Protein AF-A0A6M3K4E7-F1 (afdb_monomer)

pLDDT: mean 77.19, std 19.15, range [37.81, 95.62]

Sequence (122 aa):
MDTVKVLRELASNDDWQNIYILSKDIASIKLFDNCNEFTYVQNIFLRYLNFYYTLHSDVAMGEVDEIVFDNQLYEDAYIMYKNRIEKEKFKGNTTDRGKENINSLKTNSWIFKNPPANLKAK

Mean predicted aligned error: 12.83 Å

Radius of gyration: 19.85 Å; Cα contacts (8 Å, |Δi|>4): 46; chains: 1; bounding box: 38×63×42 Å

Secondary structure (DSSP, 8-state):
--HHHHHHHHHTSHHHHHHHHHHHHSTT--SS--SS---HHHHHHHHHHHHHHHHHHHHHTTSS-GGGGS-HHHHHHHHHHHHHHHHHHHHHT-SSS-SS-TTS-TT---S-S---TT----

Foldseek 3Di:
DDLLVVLLVVLLDPVNLVLVVCVVVPVVRDPDPDDDDDDPSRVSSVVSNVLNNVVVVCCVVVVDPPCCVVDPVSSVVVVVVVVVVVVVVVVVPPPDDDPPDPPPPPPPPDPDPDDPPPPPDD

Structure (mmCIF, N/CA/C/O backbone):
data_AF-A0A6M3K4E7-F1
#
_entry.id   AF-A0A6M3K4E7-F1
#
loop_
_atom_site.group_PDB
_atom_site.id
_atom_site.type_symbol
_atom_site.label_atom_id
_atom_site.label_alt_id
_atom_site.label_comp_id
_atom_site.label_asym_id
_atom_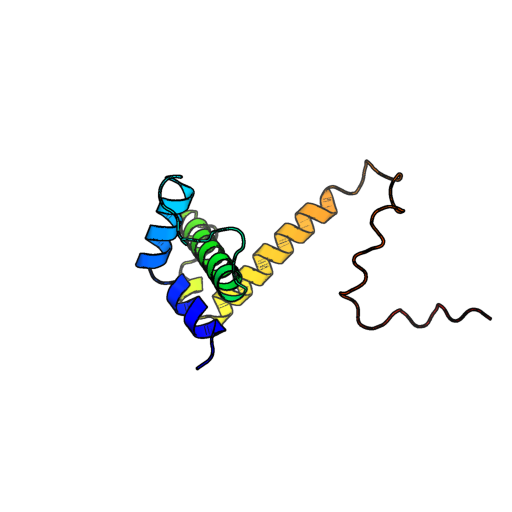site.label_entity_id
_atom_site.label_seq_id
_atom_site.pdbx_PDB_ins_code
_atom_site.Cartn_x
_atom_site.Cartn_y
_atom_site.Cartn_z
_atom_site.occupancy
_atom_site.B_iso_or_equiv
_atom_site.auth_seq_id
_atom_site.auth_comp_id
_atom_site.auth_asym_id
_atom_site.auth_atom_id
_atom_site.pdbx_PDB_model_num
ATOM 1 N N . MET A 1 1 ? -5.898 5.100 -21.332 1.00 60.12 1 MET A N 1
ATOM 2 C CA . MET A 1 1 ? -5.890 4.328 -20.074 1.00 60.12 1 MET A CA 1
ATOM 3 C C . MET A 1 1 ? -5.094 5.144 -19.074 1.00 60.12 1 MET A C 1
ATOM 5 O O . MET A 1 1 ? -4.022 5.604 -19.444 1.00 60.12 1 MET A O 1
ATOM 9 N N . ASP A 1 2 ? -5.649 5.438 -17.901 1.00 85.12 2 ASP A N 1
ATOM 10 C CA . ASP A 1 2 ? -4.962 6.264 -16.904 1.00 85.12 2 ASP A CA 1
ATOM 11 C C . ASP A 1 2 ? -3.912 5.417 -16.175 1.00 85.12 2 ASP A C 1
ATOM 13 O O . ASP A 1 2 ? -4.257 4.497 -15.434 1.00 85.12 2 ASP A O 1
ATOM 17 N N . THR A 1 3 ? -2.632 5.709 -16.416 1.00 85.56 3 THR A N 1
ATOM 18 C CA . THR A 1 3 ? -1.499 4.980 -15.834 1.00 85.56 3 THR A CA 1
ATOM 19 C C . THR A 1 3 ? -1.571 4.939 -14.311 1.00 85.56 3 THR A C 1
ATOM 21 O O . THR A 1 3 ? -1.255 3.914 -13.719 1.00 85.56 3 THR A O 1
ATOM 24 N N . VAL A 1 4 ? -2.020 6.016 -13.661 1.00 88.31 4 VAL A N 1
ATOM 25 C CA . VAL A 1 4 ? -2.103 6.074 -12.195 1.00 88.31 4 VAL A CA 1
ATOM 26 C C . VAL A 1 4 ? -3.167 5.111 -11.681 1.00 88.31 4 VAL A C 1
ATOM 28 O O . VAL A 1 4 ? -2.920 4.374 -10.728 1.00 88.31 4 VAL A O 1
ATOM 31 N N . LYS A 1 5 ? -4.320 5.062 -12.354 1.00 90.19 5 LYS A N 1
ATOM 32 C CA . LYS A 1 5 ? -5.404 4.138 -12.017 1.00 90.19 5 LYS A CA 1
ATOM 33 C C . LYS A 1 5 ? -4.961 2.677 -12.138 1.00 90.19 5 LYS A C 1
ATOM 35 O O . LYS A 1 5 ? -5.200 1.902 -11.222 1.00 90.19 5 LYS A O 1
ATOM 40 N N . VAL A 1 6 ? -4.244 2.332 -13.211 1.00 93.12 6 VAL A N 1
ATOM 41 C CA . VAL A 1 6 ? -3.716 0.969 -13.415 1.00 93.12 6 VAL A CA 1
ATOM 42 C C . VAL A 1 6 ? -2.716 0.584 -12.330 1.00 93.12 6 VAL A C 1
ATOM 44 O O . VAL A 1 6 ? -2.774 -0.520 -11.803 1.00 93.12 6 VAL A O 1
ATOM 47 N N . LEU A 1 7 ? -1.803 1.489 -11.966 1.00 93.44 7 LEU A N 1
ATOM 48 C CA . LEU A 1 7 ? -0.830 1.222 -10.903 1.00 93.44 7 LEU A CA 1
ATOM 49 C C . LEU A 1 7 ? -1.500 1.038 -9.542 1.00 93.44 7 LEU A C 1
ATOM 51 O O . LEU A 1 7 ? -1.042 0.217 -8.754 1.00 93.44 7 LEU A O 1
ATOM 55 N N . ARG A 1 8 ? -2.572 1.788 -9.274 1.00 92.94 8 ARG A N 1
ATOM 56 C CA . ARG A 1 8 ? -3.359 1.664 -8.047 1.00 92.94 8 ARG A CA 1
ATOM 57 C C . ARG A 1 8 ? -4.063 0.308 -7.974 1.00 92.94 8 ARG A C 1
ATOM 59 O O . ARG A 1 8 ? -3.910 -0.378 -6.975 1.00 92.94 8 ARG A O 1
ATOM 66 N N . GLU A 1 9 ? -4.741 -0.096 -9.049 1.00 92.94 9 GLU A N 1
ATOM 67 C CA . GLU A 1 9 ? -5.403 -1.407 -9.161 1.00 92.94 9 GLU A CA 1
ATOM 68 C C . GLU A 1 9 ? -4.409 -2.575 -9.067 1.00 92.94 9 GLU A C 1
ATOM 70 O O . GLU A 1 9 ? -4.688 -3.591 -8.437 1.00 92.94 9 GLU A O 1
ATOM 75 N N . LEU A 1 10 ? -3.221 -2.436 -9.665 1.00 94.25 10 LEU A N 1
ATOM 76 C CA . LEU A 1 10 ? -2.160 -3.433 -9.519 1.00 94.25 10 LEU A CA 1
ATOM 77 C C . LEU A 1 10 ? -1.656 -3.507 -8.078 1.00 94.25 10 LEU A C 1
ATOM 79 O O . LEU A 1 10 ? -1.415 -4.597 -7.575 1.00 94.25 10 LEU A O 1
ATOM 83 N N . ALA A 1 11 ? -1.484 -2.362 -7.417 1.00 94.50 11 ALA A N 1
ATOM 84 C CA . ALA A 1 11 ? -0.929 -2.314 -6.072 1.00 94.50 11 ALA A CA 1
ATOM 85 C C . ALA A 1 11 ? -1.908 -2.842 -5.022 1.00 94.50 11 ALA A C 1
ATOM 87 O O . ALA A 1 11 ? -1.451 -3.382 -4.023 1.00 94.50 11 ALA A O 1
ATOM 88 N N . SER A 1 12 ? -3.218 -2.701 -5.233 1.00 93.94 12 SER A N 1
ATOM 89 C CA . SER A 1 12 ? -4.243 -3.240 -4.332 1.00 93.94 12 SER A CA 1
ATOM 90 C C . SER A 1 12 ? -4.432 -4.752 -4.459 1.00 93.94 12 SER A C 1
ATOM 92 O O . SER A 1 12 ? -5.178 -5.333 -3.684 1.00 93.94 12 SER A O 1
ATOM 94 N N . ASN A 1 13 ? -3.829 -5.392 -5.463 1.00 94.44 13 ASN A N 1
ATOM 95 C CA . ASN A 1 13 ? -3.981 -6.823 -5.682 1.00 94.44 13 ASN A CA 1
ATOM 96 C C . ASN A 1 13 ? -3.223 -7.623 -4.610 1.00 94.44 13 ASN A C 1
ATOM 98 O O . ASN A 1 13 ? -2.056 -7.332 -4.325 1.00 94.44 13 ASN A O 1
ATOM 102 N N . ASP A 1 14 ? -3.866 -8.664 -4.084 1.00 92.56 14 ASP A N 1
ATOM 103 C CA . ASP A 1 14 ? -3.310 -9.576 -3.083 1.00 92.56 14 ASP A CA 1
ATOM 104 C C . ASP A 1 14 ? -1.945 -10.143 -3.487 1.00 92.56 14 ASP A C 1
ATOM 106 O O . ASP A 1 14 ? -1.042 -10.215 -2.657 1.00 92.56 14 ASP A O 1
ATOM 110 N N . ASP A 1 15 ? -1.744 -10.492 -4.762 1.00 93.12 15 ASP A N 1
ATOM 111 C CA . ASP A 1 15 ? -0.467 -11.028 -5.250 1.00 93.12 15 ASP A CA 1
ATOM 112 C C . ASP A 1 15 ? 0.673 -10.029 -5.026 1.00 93.12 15 ASP A C 1
ATOM 114 O O . ASP A 1 15 ? 1.738 -10.364 -4.500 1.00 93.12 15 ASP A O 1
ATOM 118 N N . TRP A 1 16 ? 0.437 -8.770 -5.390 1.00 93.94 16 TRP A N 1
ATOM 119 C CA . TRP A 1 16 ? 1.419 -7.704 -5.249 1.00 93.94 16 TRP A CA 1
ATOM 120 C C . TRP A 1 16 ? 1.617 -7.294 -3.791 1.00 93.94 16 TRP A C 1
ATOM 122 O O . TRP A 1 16 ? 2.752 -7.012 -3.402 1.00 93.94 16 TRP A O 1
ATOM 132 N N . GLN A 1 17 ? 0.563 -7.320 -2.973 1.00 94.44 17 GLN A N 1
ATOM 133 C CA . GLN A 1 17 ? 0.670 -7.111 -1.528 1.00 94.44 17 GLN A CA 1
ATOM 134 C C . GLN A 1 17 ? 1.489 -8.220 -0.860 1.00 94.44 17 GLN A C 1
ATOM 136 O O . GLN A 1 17 ? 2.407 -7.921 -0.099 1.00 94.44 17 GLN A O 1
ATOM 141 N N . ASN A 1 18 ? 1.256 -9.484 -1.212 1.00 91.75 18 ASN A N 1
ATOM 142 C CA . ASN A 1 18 ? 2.022 -10.622 -0.705 1.00 91.75 18 ASN A CA 1
ATOM 143 C C . ASN A 1 18 ? 3.503 -10.518 -1.081 1.00 91.75 18 ASN A C 1
ATOM 145 O O . ASN A 1 18 ? 4.371 -10.659 -0.220 1.00 91.75 18 ASN A O 1
ATOM 149 N N . ILE A 1 19 ? 3.813 -10.211 -2.346 1.00 91.06 19 ILE A N 1
ATOM 150 C CA . ILE A 1 19 ? 5.199 -9.996 -2.786 1.00 91.06 19 ILE A CA 1
ATOM 151 C C . ILE A 1 19 ? 5.825 -8.821 -2.024 1.00 91.06 19 ILE A C 1
ATOM 153 O O . ILE A 1 19 ? 6.977 -8.909 -1.598 1.00 91.06 19 ILE A O 1
ATOM 157 N N . TYR A 1 20 ? 5.082 -7.730 -1.824 1.00 92.94 20 TYR A N 1
ATOM 158 C CA . TYR A 1 20 ? 5.564 -6.560 -1.096 1.00 92.94 20 TYR A CA 1
ATOM 159 C C . TYR A 1 20 ? 5.878 -6.874 0.371 1.00 92.94 20 TYR A C 1
ATOM 161 O O . TYR A 1 20 ? 6.966 -6.534 0.839 1.00 92.94 20 TYR A O 1
ATOM 169 N N . ILE A 1 21 ? 4.991 -7.588 1.067 1.00 89.88 21 ILE A N 1
ATOM 170 C CA . ILE A 1 21 ? 5.203 -8.060 2.444 1.00 89.88 21 ILE A CA 1
ATOM 171 C C . ILE A 1 21 ? 6.459 -8.929 2.510 1.00 89.88 21 ILE A C 1
ATOM 173 O O . ILE A 1 21 ? 7.391 -8.629 3.255 1.00 89.88 21 ILE A O 1
ATOM 177 N N . LEU A 1 22 ? 6.537 -9.945 1.648 1.00 88.31 22 LEU A N 1
ATOM 178 C CA . LEU A 1 22 ? 7.681 -10.849 1.585 1.00 88.31 22 LEU A CA 1
ATOM 179 C C . LEU A 1 22 ? 8.990 -10.110 1.291 1.00 88.31 22 LEU A C 1
ATOM 181 O O . LEU A 1 22 ? 10.015 -10.446 1.872 1.00 88.31 22 LEU A O 1
ATOM 185 N N . SER A 1 23 ? 8.967 -9.087 0.436 1.00 86.44 23 SER A N 1
ATOM 186 C CA . SER A 1 23 ? 10.152 -8.273 0.139 1.00 86.44 23 SER A CA 1
ATOM 187 C C . SER A 1 23 ? 10.606 -7.393 1.307 1.00 86.44 23 SER A C 1
ATOM 189 O O . SER A 1 23 ? 11.795 -7.090 1.418 1.00 86.44 23 SER A O 1
ATOM 191 N N . LYS A 1 24 ? 9.682 -6.974 2.184 1.00 82.56 24 LYS A N 1
ATOM 192 C CA . LYS A 1 24 ? 10.009 -6.204 3.391 1.00 82.56 24 LYS A CA 1
ATOM 193 C C . LYS A 1 24 ? 10.550 -7.092 4.504 1.00 82.56 24 LYS A C 1
ATOM 195 O O . LYS A 1 24 ? 11.490 -6.683 5.182 1.00 82.56 24 LYS A O 1
ATOM 200 N N . ASP A 1 25 ? 9.970 -8.276 4.672 1.00 77.81 25 ASP A N 1
ATOM 201 C CA . ASP A 1 25 ? 10.299 -9.182 5.775 1.00 77.81 25 ASP A CA 1
ATOM 202 C C . ASP A 1 25 ? 11.511 -10.062 5.455 1.00 77.81 25 ASP A C 1
ATOM 204 O O . ASP A 1 25 ? 12.370 -10.308 6.305 1.00 77.81 25 ASP A O 1
ATOM 208 N N . ILE A 1 26 ? 11.612 -10.517 4.207 1.00 73.62 26 ILE A N 1
ATOM 209 C CA . ILE A 1 26 ? 12.687 -11.370 3.718 1.00 73.62 26 ILE A CA 1
ATOM 210 C C . ILE A 1 26 ? 13.525 -10.542 2.744 1.00 73.62 26 ILE A C 1
ATOM 212 O O . ILE A 1 26 ? 13.217 -10.429 1.559 1.00 73.62 26 ILE A O 1
ATOM 216 N N . ALA A 1 27 ? 14.648 -10.013 3.234 1.00 63.59 27 ALA A N 1
ATOM 217 C CA . ALA A 1 27 ? 15.575 -9.165 2.471 1.00 63.59 27 ALA A CA 1
ATOM 218 C C . ALA A 1 27 ? 16.153 -9.803 1.180 1.00 63.59 27 ALA A C 1
ATOM 220 O O . ALA A 1 27 ? 16.918 -9.156 0.464 1.00 63.59 27 ALA A O 1
ATOM 221 N N . SER A 1 28 ? 15.831 -11.066 0.876 1.00 68.12 28 SER A N 1
ATOM 222 C CA . SER A 1 28 ? 16.250 -11.759 -0.344 1.00 68.12 28 SER A CA 1
ATOM 223 C C . SER A 1 28 ? 15.305 -11.560 -1.534 1.00 68.12 28 SER A C 1
ATOM 225 O O . SER A 1 28 ? 15.745 -11.748 -2.670 1.00 68.12 28 SER A O 1
ATOM 227 N N . ILE A 1 29 ? 14.041 -11.167 -1.320 1.00 75.75 29 ILE A N 1
ATOM 228 C CA . ILE A 1 29 ? 13.085 -10.957 -2.415 1.00 75.75 29 ILE A CA 1
ATOM 229 C C . ILE A 1 29 ? 13.189 -9.512 -2.897 1.00 75.75 29 ILE A C 1
ATOM 231 O O . ILE A 1 29 ? 12.779 -8.568 -2.226 1.00 75.75 29 ILE A O 1
ATOM 235 N N . LYS A 1 30 ? 13.740 -9.338 -4.099 1.00 78.44 30 LYS A N 1
ATOM 236 C CA . LYS A 1 30 ? 13.780 -8.042 -4.779 1.00 78.44 30 LYS A CA 1
ATOM 237 C C . LYS A 1 30 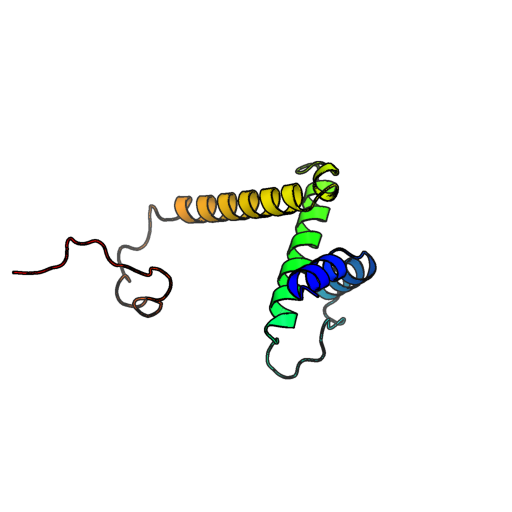? 12.490 -7.835 -5.572 1.00 78.44 30 LYS A C 1
ATOM 239 O O . LYS A 1 30 ? 12.175 -8.639 -6.442 1.00 78.44 30 LYS A O 1
ATOM 244 N N . LEU A 1 31 ? 11.787 -6.729 -5.315 1.00 82.62 31 LEU A N 1
ATOM 245 C CA . LEU A 1 31 ? 10.605 -6.310 -6.091 1.00 82.62 31 LEU A CA 1
ATOM 246 C C . LEU A 1 31 ? 10.944 -5.950 -7.541 1.00 82.62 31 LEU A C 1
ATOM 248 O O . LEU A 1 31 ? 10.146 -6.171 -8.446 1.00 82.62 31 LEU A O 1
ATOM 252 N N . PHE A 1 32 ? 12.122 -5.363 -7.753 1.00 85.00 32 PHE A N 1
ATOM 253 C CA . PHE A 1 32 ? 12.583 -4.909 -9.058 1.00 85.00 32 PHE A CA 1
ATOM 254 C C . PHE A 1 32 ? 14.054 -5.260 -9.229 1.00 85.00 32 PHE A C 1
ATOM 256 O O . PHE A 1 32 ? 14.847 -5.113 -8.295 1.00 85.00 32 PHE A O 1
ATOM 263 N N . ASP A 1 33 ? 14.422 -5.666 -10.438 1.00 82.50 33 ASP A N 1
ATOM 264 C CA . ASP A 1 33 ? 15.816 -5.845 -10.825 1.00 82.50 33 ASP A CA 1
ATOM 265 C C . ASP A 1 33 ? 16.370 -4.525 -11.374 1.00 82.50 33 ASP A C 1
ATOM 267 O O . ASP A 1 33 ? 16.437 -4.295 -12.580 1.00 82.50 33 ASP A O 1
ATOM 271 N N . ASN A 1 34 ? 16.665 -3.598 -10.461 1.00 75.75 34 ASN A N 1
ATOM 272 C CA . ASN A 1 34 ? 17.190 -2.280 -10.803 1.00 75.75 34 ASN A CA 1
ATOM 273 C C . ASN A 1 34 ? 18.687 -2.203 -10.494 1.00 75.75 34 ASN A C 1
ATOM 275 O O . ASN A 1 34 ? 19.122 -2.565 -9.401 1.00 75.75 34 ASN A O 1
ATOM 279 N N . CYS A 1 35 ? 19.468 -1.665 -11.435 1.00 67.25 35 CYS A N 1
ATOM 280 C CA . CYS A 1 35 ? 20.912 -1.515 -11.258 1.00 67.25 35 CYS A CA 1
ATOM 281 C C . CYS A 1 35 ? 21.295 -0.378 -10.300 1.00 67.25 35 CYS A C 1
ATOM 283 O O . CYS A 1 35 ? 22.251 -0.551 -9.560 1.00 67.25 35 CYS A O 1
ATOM 285 N N . ASN A 1 36 ? 20.583 0.761 -10.310 1.00 65.94 36 ASN A N 1
ATOM 286 C CA . ASN A 1 36 ? 20.952 1.944 -9.511 1.00 65.94 36 ASN A CA 1
ATOM 287 C C . ASN A 1 36 ? 19.751 2.776 -9.018 1.00 65.94 36 ASN A C 1
ATOM 289 O O . ASN A 1 36 ? 19.729 3.169 -7.857 1.00 65.94 36 ASN A O 1
ATOM 293 N N . GLU A 1 37 ? 18.755 3.055 -9.871 1.00 81.00 37 GLU A N 1
ATOM 294 C CA . GLU A 1 37 ? 17.662 3.991 -9.548 1.00 81.00 37 GLU A CA 1
ATOM 295 C C . GLU A 1 37 ? 16.281 3.446 -9.931 1.00 81.00 37 GLU A C 1
ATOM 297 O O . GLU A 1 37 ? 16.136 2.692 -10.895 1.00 81.00 37 GLU A O 1
ATOM 302 N N . PHE A 1 38 ? 15.255 3.857 -9.179 1.00 85.88 38 PHE A N 1
ATOM 303 C CA . PHE A 1 38 ? 13.858 3.571 -9.499 1.00 85.88 38 PHE A CA 1
ATOM 304 C C . PHE A 1 38 ? 13.330 4.534 -10.556 1.00 85.88 38 PHE A C 1
ATOM 306 O O . PHE A 1 38 ? 13.469 5.754 -10.439 1.00 85.88 38 PHE A O 1
ATOM 313 N N . THR A 1 39 ? 12.623 3.997 -11.548 1.00 89.44 39 THR A N 1
ATOM 314 C CA . THR A 1 39 ? 11.883 4.826 -12.501 1.00 89.44 39 THR A CA 1
ATOM 315 C 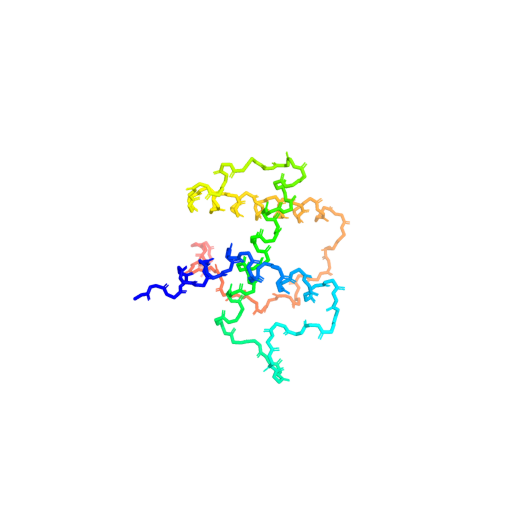C . THR A 1 39 ? 10.732 5.556 -11.808 1.00 89.44 39 THR A C 1
ATOM 317 O O . THR A 1 39 ? 10.244 5.153 -10.749 1.00 89.44 39 THR A O 1
ATOM 320 N N . TYR A 1 40 ? 10.242 6.634 -12.421 1.00 89.12 40 TYR A N 1
ATOM 321 C CA . TYR A 1 40 ? 9.080 7.373 -11.913 1.00 89.12 40 TYR A CA 1
ATOM 322 C C . TYR A 1 40 ? 7.859 6.467 -11.674 1.00 89.12 40 TYR A C 1
ATOM 324 O O . TYR A 1 40 ? 7.208 6.560 -10.636 1.00 89.12 40 TYR A O 1
ATOM 332 N N . VAL A 1 41 ? 7.595 5.543 -12.603 1.00 90.00 41 VAL A N 1
ATOM 333 C CA . VAL A 1 41 ? 6.489 4.579 -12.512 1.00 90.00 41 VAL A CA 1
ATOM 334 C C . VAL A 1 41 ? 6.692 3.616 -11.343 1.00 90.00 41 VAL A C 1
ATOM 336 O O . VAL A 1 41 ? 5.767 3.419 -10.560 1.00 90.00 41 VAL A O 1
ATOM 339 N N . GLN A 1 42 ? 7.902 3.070 -11.176 1.00 90.19 42 GLN A N 1
ATOM 340 C CA . GLN A 1 42 ? 8.232 2.194 -10.046 1.00 90.19 42 GLN A CA 1
ATOM 341 C C . GLN A 1 42 ? 8.092 2.921 -8.706 1.00 90.19 42 GLN A C 1
ATOM 343 O O . GLN A 1 42 ? 7.549 2.359 -7.762 1.00 90.19 42 GLN A O 1
ATOM 348 N N . ASN A 1 43 ? 8.512 4.187 -8.630 1.00 90.44 43 ASN A N 1
ATOM 349 C CA . ASN A 1 43 ? 8.336 5.005 -7.431 1.00 90.44 43 ASN A CA 1
ATOM 350 C C . ASN A 1 43 ? 6.856 5.219 -7.095 1.00 90.44 43 ASN A C 1
ATOM 352 O O . ASN A 1 43 ? 6.466 5.090 -5.938 1.00 90.44 43 ASN A O 1
ATOM 356 N N . ILE A 1 44 ? 6.013 5.529 -8.086 1.00 92.31 44 ILE A N 1
ATOM 357 C CA . ILE A 1 44 ? 4.564 5.647 -7.864 1.00 92.31 44 ILE A CA 1
ATOM 358 C C . ILE A 1 44 ? 3.986 4.316 -7.389 1.00 92.31 44 ILE A C 1
ATOM 360 O O . ILE A 1 44 ? 3.228 4.288 -6.422 1.00 92.31 44 ILE A O 1
ATOM 364 N N . PHE A 1 45 ? 4.362 3.223 -8.045 1.00 94.31 45 PHE A N 1
ATOM 365 C CA . PHE A 1 45 ? 3.870 1.898 -7.710 1.00 94.31 45 PHE A CA 1
ATOM 366 C C . PHE A 1 45 ? 4.254 1.492 -6.282 1.00 94.31 45 PHE A C 1
ATOM 368 O O . PHE A 1 45 ? 3.390 1.099 -5.506 1.00 94.31 45 PHE A O 1
ATOM 375 N N . LEU A 1 46 ? 5.511 1.709 -5.885 1.00 92.31 46 LEU A N 1
ATOM 376 C CA . LEU A 1 46 ? 5.988 1.501 -4.515 1.00 92.31 46 LEU A CA 1
ATOM 377 C C . LEU A 1 46 ? 5.215 2.327 -3.483 1.00 92.31 46 LEU A C 1
ATOM 379 O O . LEU A 1 46 ? 4.934 1.839 -2.390 1.00 92.31 46 LEU A O 1
ATOM 383 N N . ARG A 1 47 ? 4.852 3.572 -3.816 1.00 91.81 47 ARG A N 1
ATOM 384 C CA . ARG A 1 47 ? 4.031 4.407 -2.926 1.00 91.81 47 ARG A CA 1
ATOM 385 C C . ARG A 1 47 ? 2.641 3.813 -2.731 1.00 91.81 47 ARG A C 1
ATOM 387 O O . ARG A 1 47 ? 2.167 3.811 -1.599 1.00 91.81 47 ARG A O 1
ATOM 394 N N . TYR A 1 48 ? 2.017 3.294 -3.788 1.00 95.12 48 TYR A N 1
ATOM 395 C CA . TYR A 1 48 ? 0.725 2.617 -3.669 1.00 95.12 48 TYR A CA 1
ATOM 396 C C . TYR A 1 48 ? 0.830 1.276 -2.934 1.00 95.12 48 TYR A C 1
ATOM 398 O O . TYR A 1 48 ? -0.017 0.999 -2.093 1.00 95.12 48 TYR A O 1
ATOM 406 N N . LEU A 1 49 ? 1.889 0.492 -3.160 1.00 95.00 49 LEU A N 1
ATOM 407 C CA . LEU A 1 49 ? 2.138 -0.743 -2.408 1.00 95.00 49 LEU A CA 1
ATOM 408 C C . LEU A 1 49 ? 2.226 -0.476 -0.906 1.00 95.00 49 LEU A C 1
ATOM 410 O O . LEU A 1 49 ? 1.521 -1.109 -0.126 1.00 95.00 49 LEU A O 1
ATOM 414 N N . ASN A 1 50 ? 3.032 0.512 -0.508 1.00 93.44 50 ASN A N 1
ATOM 415 C CA . ASN A 1 50 ? 3.150 0.897 0.895 1.00 93.44 50 ASN A CA 1
ATOM 416 C C . ASN A 1 50 ? 1.836 1.457 1.461 1.00 93.44 50 ASN A C 1
ATOM 418 O O . ASN A 1 50 ? 1.528 1.244 2.633 1.00 93.44 50 ASN A O 1
ATOM 422 N N . PHE A 1 51 ? 1.079 2.191 0.643 1.00 94.56 51 PHE A N 1
ATOM 423 C CA . PHE A 1 51 ? -0.223 2.723 1.027 1.00 94.56 51 PHE A CA 1
ATOM 424 C C . PHE A 1 51 ? -1.203 1.601 1.386 1.00 94.56 51 PHE A C 1
ATOM 426 O O . PHE A 1 51 ? -1.698 1.588 2.511 1.00 94.56 51 PHE A O 1
ATOM 433 N N . TYR A 1 52 ? -1.423 0.647 0.479 1.00 95.62 52 TYR A N 1
ATOM 434 C CA . TYR A 1 52 ? -2.332 -0.473 0.720 1.00 95.62 52 TYR A CA 1
ATOM 435 C C . TYR A 1 52 ? -1.837 -1.367 1.857 1.00 95.62 52 TYR A C 1
ATOM 437 O O . TYR A 1 52 ? -2.627 -1.717 2.725 1.00 95.62 52 TYR A O 1
ATOM 445 N N . TYR A 1 53 ? -0.529 -1.624 1.947 1.00 94.56 53 TYR A N 1
ATOM 446 C CA . TYR A 1 53 ? 0.055 -2.351 3.077 1.00 94.56 53 TYR A CA 1
ATOM 447 C C . TYR A 1 53 ? -0.284 -1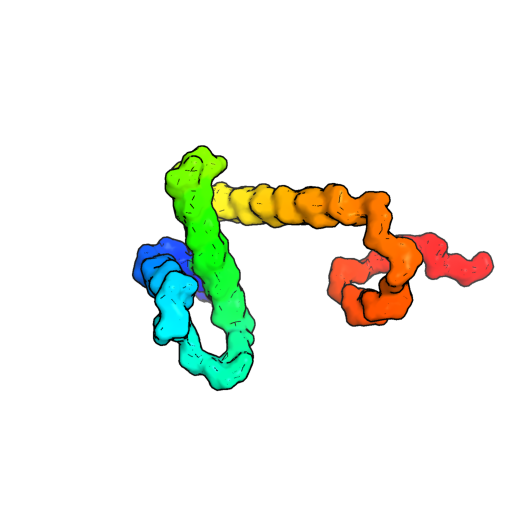.695 4.426 1.00 94.56 53 TYR A C 1
ATOM 449 O O . TYR A 1 53 ? -0.706 -2.364 5.367 1.00 94.56 53 TYR A O 1
ATOM 457 N N . THR A 1 54 ? -0.130 -0.370 4.519 1.00 93.12 54 THR A N 1
ATOM 458 C CA . THR A 1 54 ? -0.457 0.376 5.746 1.00 93.12 54 THR A CA 1
ATOM 459 C C . THR A 1 54 ? -1.956 0.342 6.023 1.00 93.12 54 THR A C 1
ATOM 461 O O . THR A 1 54 ? -2.356 0.139 7.162 1.00 93.12 54 THR A O 1
ATOM 464 N N . LEU A 1 55 ? -2.783 0.494 4.988 1.00 94.12 55 LEU A N 1
ATOM 465 C CA . LEU A 1 55 ? -4.234 0.466 5.125 1.00 94.12 55 LEU A CA 1
ATOM 466 C C . LEU A 1 55 ? -4.733 -0.896 5.628 1.00 94.12 55 LEU A C 1
ATOM 468 O O . LEU A 1 55 ? -5.497 -0.941 6.586 1.00 94.12 55 LEU A O 1
ATOM 472 N N . HIS A 1 56 ? -4.246 -2.000 5.054 1.00 94.06 56 HIS A N 1
ATOM 473 C CA . HIS A 1 56 ? -4.548 -3.351 5.536 1.00 94.06 56 HIS A CA 1
ATOM 474 C C . HIS A 1 56 ? -4.086 -3.559 6.981 1.00 94.06 56 HIS A C 1
ATOM 476 O O . HIS A 1 56 ? -4.811 -4.157 7.771 1.00 94.06 56 HIS A O 1
ATOM 482 N N . SER A 1 57 ? -2.908 -3.043 7.349 1.00 92.44 57 SER A N 1
ATOM 483 C CA . SER A 1 57 ? -2.414 -3.112 8.728 1.00 92.44 57 SER A CA 1
ATOM 484 C C . SER A 1 57 ? -3.316 -2.346 9.699 1.00 92.44 57 SER A C 1
ATOM 486 O O . SER A 1 57 ? -3.663 -2.878 10.748 1.00 92.44 57 SER A O 1
ATOM 488 N N . ASP A 1 58 ? -3.704 -1.116 9.361 1.00 92.38 58 ASP A N 1
ATOM 489 C CA . ASP A 1 58 ? -4.568 -0.284 10.204 1.00 92.38 58 ASP A CA 1
ATOM 490 C C . ASP A 1 58 ? -5.964 -0.917 10.363 1.00 92.38 58 ASP A C 1
ATOM 492 O O . ASP A 1 58 ? -6.539 -0.886 11.451 1.00 92.38 58 ASP A O 1
ATOM 496 N N . VAL A 1 59 ? -6.485 -1.553 9.307 1.00 92.44 59 VAL A N 1
ATOM 4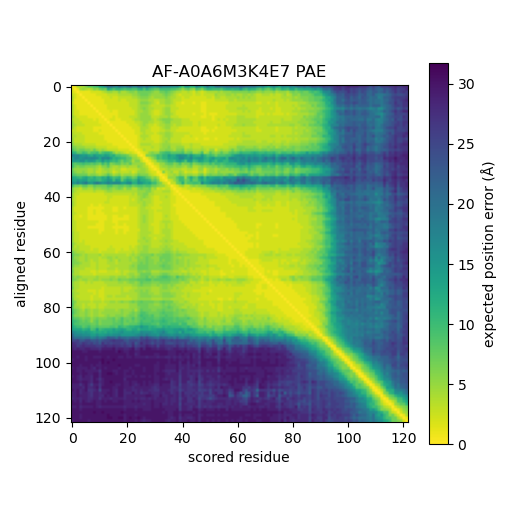97 C CA . VAL A 1 59 ? -7.739 -2.321 9.360 1.00 92.44 59 VAL A CA 1
ATOM 498 C C . VAL A 1 59 ? -7.598 -3.556 10.249 1.00 92.44 59 VAL A C 1
ATOM 500 O O . VAL A 1 59 ? -8.419 -3.774 11.136 1.00 92.44 59 VAL A O 1
ATOM 503 N N . ALA A 1 60 ? -6.518 -4.326 10.098 1.00 92.62 60 ALA A N 1
ATOM 504 C CA . ALA A 1 60 ? -6.251 -5.492 10.940 1.00 92.62 60 ALA A CA 1
ATOM 505 C C . ALA A 1 60 ? -6.073 -5.127 12.428 1.00 92.62 60 ALA A C 1
ATOM 507 O O . ALA A 1 60 ? -6.387 -5.928 13.308 1.00 92.62 60 ALA A O 1
ATOM 508 N N . MET A 1 61 ? -5.584 -3.917 12.717 1.00 93.75 61 MET A N 1
ATOM 509 C CA . MET A 1 61 ? -5.468 -3.370 14.074 1.00 93.75 61 MET A CA 1
ATOM 510 C C . MET A 1 61 ? -6.785 -2.787 14.612 1.00 93.75 61 MET A C 1
ATOM 512 O O . MET A 1 61 ? -6.857 -2.449 15.794 1.00 93.75 61 MET A O 1
ATOM 516 N N . GLY A 1 62 ? -7.821 -2.667 13.777 1.00 89.06 62 GLY A N 1
ATOM 517 C CA . GLY A 1 62 ? -9.092 -2.033 14.129 1.00 89.06 62 GLY A CA 1
ATOM 518 C C . GLY A 1 62 ? -9.019 -0.506 14.248 1.00 89.06 62 GLY A C 1
ATOM 519 O O . GLY A 1 62 ? -9.905 0.100 14.848 1.00 89.06 62 GLY A O 1
ATOM 520 N N . GLU A 1 63 ? -7.973 0.130 13.708 1.00 89.81 63 GLU A N 1
ATOM 521 C CA . GLU A 1 63 ? -7.858 1.595 13.642 1.00 89.81 63 GLU A CA 1
ATOM 522 C C . GLU A 1 63 ? -8.736 2.188 12.529 1.00 89.81 63 GLU A C 1
ATOM 524 O O . GLU A 1 63 ? -9.153 3.347 12.608 1.00 89.81 63 GLU A O 1
ATOM 529 N N . VAL A 1 64 ? -9.011 1.395 11.490 1.00 91.38 64 VAL A N 1
ATOM 530 C CA . VAL A 1 64 ? -9.823 1.755 10.323 1.00 91.38 64 VAL A CA 1
ATOM 531 C C . VAL A 1 64 ? -10.813 0.626 10.037 1.00 91.38 64 VAL A C 1
ATOM 533 O O . VAL A 1 64 ? -10.501 -0.542 10.233 1.00 91.38 64 VAL A O 1
ATOM 536 N N . ASP A 1 65 ? -12.012 0.977 9.585 1.00 91.38 65 ASP A N 1
ATOM 537 C CA . ASP A 1 65 ? -13.052 0.015 9.207 1.00 91.38 65 ASP A CA 1
ATOM 538 C C . ASP A 1 65 ? -12.849 -0.462 7.752 1.00 91.38 65 ASP A C 1
ATOM 540 O O . ASP A 1 65 ? -12.420 0.313 6.892 1.00 91.38 65 ASP A O 1
ATOM 544 N N . GLU A 1 66 ? -13.174 -1.726 7.472 1.00 91.12 66 GLU A N 1
ATOM 545 C CA . GLU A 1 66 ? -13.056 -2.377 6.159 1.00 91.12 66 GLU A CA 1
ATOM 546 C C . GLU A 1 66 ? -13.808 -1.630 5.050 1.00 91.12 66 GLU A C 1
ATOM 548 O O . GLU A 1 66 ? -13.383 -1.678 3.894 1.00 91.12 66 GLU A O 1
ATOM 553 N N . ILE A 1 67 ? -14.847 -0.855 5.396 1.00 92.31 67 ILE A N 1
ATOM 554 C CA . ILE A 1 67 ? -15.581 0.006 4.449 1.00 92.31 67 ILE A CA 1
ATOM 555 C C . ILE A 1 67 ? -14.666 0.955 3.662 1.00 92.31 67 ILE A C 1
ATOM 557 O O . ILE A 1 67 ? -15.047 1.466 2.612 1.00 92.31 67 ILE A O 1
ATOM 561 N N . VAL A 1 68 ? -13.450 1.223 4.154 1.00 90.56 68 VAL A N 1
ATOM 562 C CA . VAL A 1 68 ? -12.460 2.054 3.461 1.00 90.56 68 VAL A CA 1
ATOM 563 C C . VAL A 1 68 ? -12.091 1.512 2.076 1.00 90.56 68 VAL A C 1
ATOM 565 O O . VAL A 1 68 ? -11.740 2.302 1.202 1.00 90.56 68 VAL A O 1
ATOM 568 N N . PHE A 1 69 ? -12.217 0.199 1.854 1.00 90.56 69 PHE A N 1
ATOM 569 C CA . PHE A 1 69 ? -11.949 -0.453 0.571 1.00 90.56 69 PHE A CA 1
ATOM 570 C C . PHE A 1 69 ? -13.135 -0.402 -0.406 1.00 90.56 69 PHE A C 1
ATOM 572 O O . PHE A 1 69 ? -12.962 -0.698 -1.588 1.00 90.56 69 PHE A O 1
ATOM 579 N N . ASP A 1 70 ? -14.329 0.010 0.038 1.00 87.81 70 ASP A N 1
ATOM 580 C CA . ASP A 1 70 ? -15.537 0.005 -0.800 1.00 87.81 70 ASP A CA 1
ATOM 581 C C . ASP A 1 70 ? -15.449 0.998 -1.967 1.00 87.81 70 ASP A C 1
ATOM 583 O O . ASP A 1 70 ? -16.083 0.815 -3.011 1.00 87.81 70 ASP A O 1
ATOM 587 N N . ASN A 1 71 ? -14.698 2.093 -1.798 1.00 88.25 71 ASN A N 1
ATOM 588 C CA . ASN A 1 71 ? -14.481 3.062 -2.864 1.00 88.25 71 ASN A CA 1
ATOM 589 C C . ASN A 1 71 ? -13.178 3.864 -2.717 1.00 88.25 71 ASN A C 1
ATOM 591 O O . ASN A 1 71 ? -12.669 4.116 -1.627 1.00 88.25 71 ASN A O 1
ATOM 595 N N . GLN A 1 72 ? -12.695 4.375 -3.853 1.00 88.19 72 GLN A N 1
ATOM 596 C CA . GLN A 1 72 ? -11.462 5.167 -3.932 1.00 88.19 72 GLN A CA 1
ATOM 597 C C . GLN A 1 72 ? -11.522 6.491 -3.158 1.00 88.19 72 GLN A C 1
ATOM 599 O O . GLN A 1 72 ? -10.483 7.008 -2.756 1.00 88.19 72 GLN A O 1
ATOM 604 N N . LEU A 1 73 ? -12.716 7.056 -2.948 1.00 91.50 73 LEU A N 1
ATOM 605 C CA . LEU A 1 73 ? -12.863 8.309 -2.207 1.00 91.50 73 LEU A CA 1
ATOM 606 C C . LEU A 1 73 ? -12.507 8.113 -0.728 1.00 91.50 73 LEU A C 1
ATOM 608 O O . LEU A 1 73 ? -11.873 8.986 -0.135 1.00 91.50 73 LEU A O 1
ATOM 612 N N . TYR A 1 74 ? -12.886 6.979 -0.139 1.00 92.31 74 TYR A N 1
ATOM 613 C CA . TYR A 1 74 ? -12.549 6.636 1.240 1.00 92.31 74 TYR A CA 1
ATOM 614 C C . TYR A 1 74 ? -11.064 6.326 1.400 1.00 92.31 74 TYR A C 1
ATOM 616 O O . TYR A 1 74 ? -10.433 6.852 2.317 1.00 92.31 74 TYR A O 1
ATOM 624 N N . GLU A 1 75 ? -10.478 5.588 0.460 1.00 92.06 75 GLU A N 1
ATOM 625 C CA . GLU A 1 75 ? -9.029 5.388 0.396 1.00 92.06 75 GLU A CA 1
ATOM 626 C C . GLU A 1 75 ? -8.263 6.727 0.333 1.00 92.06 75 GLU A C 1
ATOM 628 O O . GLU A 1 75 ? -7.318 6.957 1.094 1.00 92.06 75 GLU A O 1
ATOM 633 N N . ASP A 1 76 ? -8.691 7.650 -0.536 1.00 91.31 76 ASP A N 1
ATOM 634 C CA . ASP A 1 76 ? -8.070 8.972 -0.683 1.00 91.31 76 ASP A CA 1
ATOM 635 C C . ASP A 1 76 ? -8.225 9.819 0.590 1.00 91.31 76 ASP A C 1
ATOM 637 O O . ASP A 1 76 ? -7.278 10.488 1.026 1.00 91.31 76 ASP A O 1
ATOM 641 N N . ALA A 1 77 ? -9.404 9.771 1.220 1.00 92.06 77 ALA A N 1
ATOM 642 C CA . ALA A 1 77 ? -9.672 10.453 2.482 1.00 92.06 77 ALA A CA 1
ATOM 643 C C . ALA A 1 77 ? -8.770 9.930 3.610 1.00 92.06 77 ALA A C 1
ATOM 645 O O . ALA A 1 77 ? -8.208 10.727 4.369 1.00 92.06 77 ALA A O 1
ATOM 646 N N . TYR A 1 78 ? -8.562 8.614 3.682 1.00 92.56 78 TYR A N 1
ATOM 647 C CA . TYR A 1 78 ? -7.638 8.005 4.632 1.00 92.56 78 TYR A CA 1
ATOM 648 C C . TYR A 1 78 ? -6.193 8.486 4.405 1.00 92.56 78 TYR A C 1
ATOM 650 O O . TYR A 1 78 ? -5.521 8.887 5.360 1.00 92.56 78 TYR A O 1
ATOM 658 N N . ILE A 1 79 ? -5.717 8.551 3.153 1.00 89.44 79 ILE A N 1
ATOM 659 C CA . ILE A 1 79 ? -4.365 9.060 2.851 1.00 89.44 79 ILE A CA 1
ATOM 660 C C . ILE A 1 79 ? -4.217 10.505 3.331 1.00 89.44 79 ILE A C 1
ATOM 662 O O . ILE A 1 79 ? -3.197 10.882 3.919 1.00 89.44 79 ILE A O 1
ATOM 666 N N . MET A 1 80 ? -5.225 11.343 3.077 1.00 90.12 80 MET A N 1
ATOM 667 C CA . MET A 1 80 ? -5.218 12.730 3.541 1.00 90.12 80 MET A CA 1
ATOM 668 C C . MET A 1 80 ? -5.156 12.819 5.067 1.00 90.12 80 MET A C 1
ATOM 670 O O . MET A 1 80 ? -4.396 13.633 5.601 1.00 90.12 80 MET A O 1
ATOM 674 N N . TYR A 1 81 ? -5.907 11.966 5.760 1.00 89.56 81 TYR A N 1
ATOM 675 C CA . TYR A 1 81 ? -5.901 11.870 7.214 1.00 89.56 81 TYR A CA 1
ATOM 676 C C . TYR A 1 81 ? -4.525 11.463 7.770 1.00 89.56 81 TYR A C 1
ATOM 678 O O . TYR A 1 81 ? -3.971 12.197 8.594 1.00 89.56 81 TYR A O 1
ATOM 686 N N . LYS A 1 82 ? -3.907 10.380 7.274 1.00 86.62 82 LYS A N 1
ATOM 687 C CA . LYS A 1 82 ? -2.572 9.938 7.734 1.00 86.62 82 LYS A CA 1
ATOM 688 C C . LYS A 1 82 ? -1.509 11.013 7.506 1.00 86.62 82 LYS A C 1
ATOM 690 O O . LYS A 1 82 ? -0.781 11.368 8.433 1.00 86.62 82 LYS A O 1
ATOM 695 N N . ASN A 1 83 ? -1.490 11.619 6.317 1.00 86.62 83 ASN A N 1
ATOM 696 C CA . ASN A 1 83 ? -0.568 12.713 5.994 1.00 86.62 83 ASN A CA 1
ATOM 697 C C . ASN A 1 83 ? -0.737 13.923 6.922 1.00 86.62 83 ASN A C 1
ATOM 699 O O . ASN A 1 83 ? 0.231 14.625 7.228 1.00 86.62 83 ASN A O 1
ATOM 703 N N . ARG A 1 84 ? -1.972 14.218 7.343 1.00 86.94 84 ARG A N 1
ATOM 704 C CA . ARG A 1 84 ? -2.242 15.297 8.295 1.00 86.94 84 ARG A CA 1
ATOM 705 C C . ARG A 1 84 ? -1.658 14.970 9.669 1.00 86.94 84 ARG A C 1
ATOM 707 O O . ARG A 1 84 ? -0.963 15.818 10.224 1.00 86.94 84 ARG A O 1
ATOM 714 N N . ILE A 1 85 ? -1.886 13.759 10.174 1.00 86.38 85 ILE A N 1
ATOM 715 C CA . ILE A 1 85 ? -1.358 13.318 11.473 1.00 86.38 85 ILE A CA 1
ATOM 716 C C . ILE A 1 85 ? 0.167 13.352 11.495 1.00 86.38 85 ILE A C 1
ATOM 718 O O . ILE A 1 85 ? 0.758 13.853 12.451 1.00 86.38 85 ILE A O 1
ATOM 722 N N . GLU A 1 86 ? 0.826 12.870 10.443 1.00 82.38 86 GLU A N 1
ATOM 723 C CA . GLU A 1 86 ? 2.287 12.929 10.352 1.00 82.38 86 GLU A CA 1
ATOM 724 C C . GLU A 1 86 ? 2.794 14.372 10.426 1.00 82.38 86 GLU A C 1
ATOM 726 O O . GLU A 1 86 ? 3.681 14.680 11.222 1.00 82.38 86 GLU A O 1
ATOM 731 N N . LYS A 1 87 ? 2.181 15.296 9.676 1.00 82.81 87 LYS A N 1
ATOM 732 C CA . LYS A 1 87 ? 2.539 16.724 9.726 1.00 82.81 87 LYS A CA 1
ATOM 733 C C . LYS A 1 87 ? 2.339 17.337 11.111 1.00 82.81 87 LYS A C 1
ATOM 735 O O . LYS A 1 87 ? 3.125 18.197 11.506 1.00 82.81 87 LYS A O 1
ATOM 740 N N . GLU A 1 88 ? 1.301 16.936 11.837 1.00 79.12 88 GLU A N 1
ATOM 741 C CA . GLU A 1 88 ? 1.046 17.403 13.203 1.00 79.12 88 GLU A CA 1
ATOM 742 C C . GLU A 1 88 ? 2.102 16.864 14.188 1.00 79.12 88 GLU A C 1
ATOM 744 O O . GLU A 1 88 ? 2.624 17.643 14.989 1.00 79.12 88 GLU A O 1
ATOM 749 N N . LYS A 1 89 ? 2.537 15.600 14.046 1.00 73.69 89 LYS A N 1
ATOM 750 C CA . LYS A 1 89 ? 3.663 15.028 14.815 1.00 73.69 89 LYS A CA 1
ATOM 751 C C . LYS A 1 89 ? 4.967 15.810 14.611 1.00 73.69 89 LYS A C 1
ATOM 753 O O . LYS A 1 89 ? 5.689 16.062 15.572 1.00 73.69 89 LYS A O 1
ATOM 758 N N . PHE A 1 90 ? 5.258 16.248 13.384 1.00 67.81 90 PHE A N 1
ATOM 759 C CA . PHE A 1 90 ? 6.465 17.038 13.101 1.00 67.81 90 PHE A CA 1
ATOM 760 C C . PHE A 1 90 ? 6.417 18.462 13.670 1.00 67.81 90 PHE A C 1
ATOM 762 O O . PHE A 1 90 ? 7.456 18.992 14.058 1.00 67.81 90 PHE A O 1
ATOM 769 N N . LYS A 1 91 ? 5.235 19.083 13.767 1.00 63.91 91 LYS A N 1
ATOM 770 C CA . LYS A 1 91 ? 5.086 20.430 14.350 1.00 63.91 91 LYS A CA 1
ATOM 771 C C . LYS A 1 91 ? 5.251 20.448 15.874 1.00 63.91 91 LYS A C 1
ATOM 773 O O . LYS A 1 91 ? 5.717 21.449 16.414 1.00 63.91 91 LYS A O 1
ATOM 778 N N . GLY A 1 92 ? 4.901 19.357 16.559 1.00 54.88 92 GLY A N 1
ATOM 779 C CA . GLY A 1 92 ? 5.000 19.242 18.020 1.00 54.88 92 GLY A CA 1
ATOM 780 C C . GLY A 1 92 ? 6.427 19.155 18.574 1.00 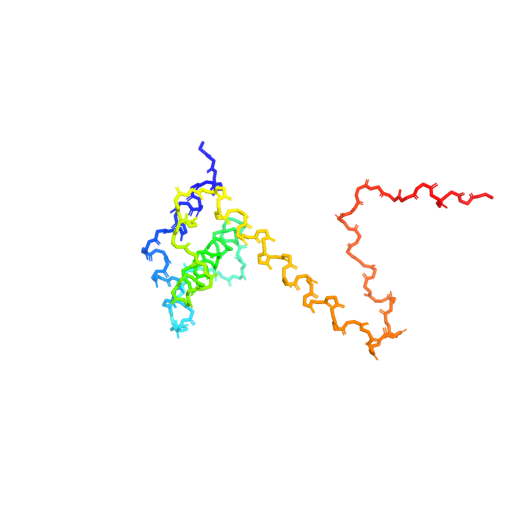54.88 92 GLY A C 1
ATOM 781 O O . GLY A 1 92 ? 6.635 19.447 19.745 1.00 54.88 92 GLY A O 1
ATOM 782 N N . ASN A 1 93 ? 7.420 18.813 17.745 1.00 53.25 93 ASN A N 1
ATOM 783 C CA . ASN A 1 93 ? 8.810 18.616 18.181 1.00 53.25 93 ASN A CA 1
ATOM 784 C C . ASN A 1 93 ? 9.720 19.839 17.962 1.00 53.25 93 ASN A C 1
ATOM 786 O O . ASN A 1 93 ? 10.896 19.807 18.318 1.00 53.25 93 ASN A O 1
ATOM 790 N N . THR A 1 94 ? 9.208 20.923 17.376 1.00 54.12 94 THR A N 1
ATOM 791 C CA . THR A 1 94 ? 10.014 22.104 17.016 1.00 54.12 94 THR A CA 1
ATOM 792 C C . THR A 1 94 ? 10.117 23.188 18.093 1.00 54.12 94 THR A C 1
ATOM 794 O O . THR A 1 94 ? 10.659 24.254 17.8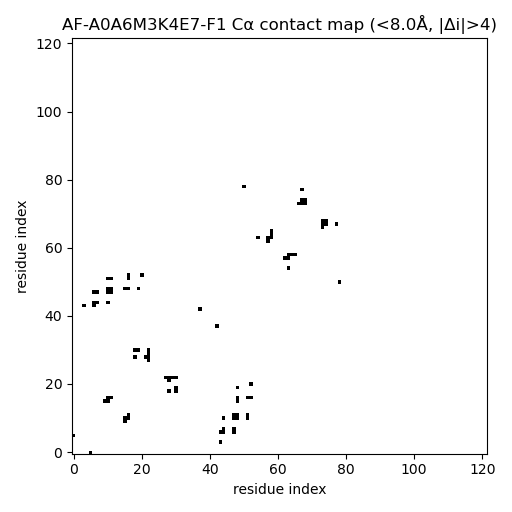08 1.00 54.12 94 THR A O 1
ATOM 797 N N . THR A 1 95 ? 9.650 22.963 19.326 1.00 50.94 95 THR A N 1
ATOM 798 C CA . THR A 1 95 ? 9.630 24.032 20.340 1.00 50.94 95 THR A CA 1
ATOM 799 C C . THR A 1 95 ? 10.873 24.218 21.206 1.00 50.94 95 THR A C 1
ATOM 801 O O . THR A 1 95 ? 10.916 25.265 21.829 1.00 50.94 95 THR A O 1
ATOM 804 N N . ASP A 1 96 ? 11.914 23.368 21.213 1.00 53.81 96 ASP A N 1
ATOM 805 C CA . ASP A 1 96 ? 12.999 23.587 22.205 1.00 53.81 96 ASP A CA 1
ATOM 806 C C . ASP A 1 96 ? 14.467 23.487 21.769 1.00 53.81 96 ASP A C 1
ATOM 808 O O . ASP A 1 96 ? 15.341 23.823 22.570 1.00 53.81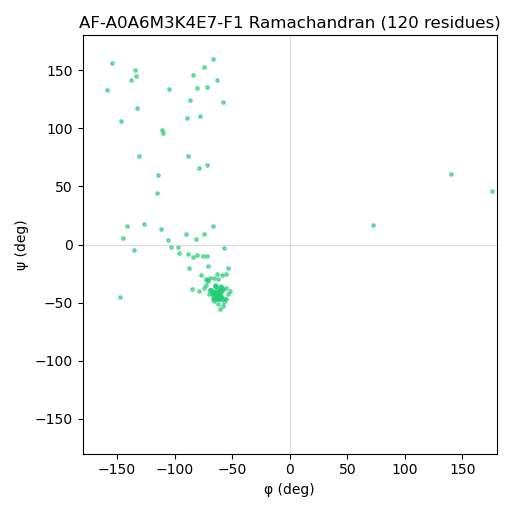 96 ASP A O 1
ATOM 812 N N . ARG A 1 97 ? 14.829 23.110 20.535 1.00 48.41 97 ARG A N 1
ATOM 813 C CA . ARG A 1 97 ? 16.258 23.090 20.145 1.00 48.41 97 ARG A CA 1
ATOM 814 C C . ARG A 1 97 ? 16.486 23.445 18.681 1.00 48.41 97 ARG A C 1
ATOM 816 O O . ARG A 1 97 ? 16.272 22.616 17.807 1.00 48.41 97 ARG A O 1
ATOM 823 N N . GLY A 1 98 ? 16.995 24.652 18.427 1.00 42.28 98 GLY A N 1
ATOM 824 C CA . GLY A 1 98 ? 17.629 24.974 17.143 1.00 42.28 98 GLY A CA 1
ATOM 825 C C . GLY A 1 98 ? 17.333 26.362 16.584 1.00 42.28 98 GLY A C 1
ATOM 826 O O . GLY A 1 98 ? 16.841 26.481 15.468 1.00 42.28 98 GLY A O 1
ATOM 827 N N . LYS A 1 99 ? 17.698 27.427 17.308 1.00 47.44 99 LYS A N 1
ATOM 828 C CA . LYS A 1 99 ? 17.860 28.772 16.718 1.00 47.44 99 LYS A CA 1
ATOM 829 C C . LYS A 1 99 ? 19.144 28.918 15.877 1.00 47.44 99 LYS A C 1
ATOM 831 O O . LYS A 1 99 ? 19.451 30.014 15.427 1.00 47.44 99 LYS A O 1
ATOM 836 N N . GLU A 1 100 ? 19.868 27.835 15.601 1.00 46.06 100 GLU A N 1
ATOM 837 C CA . GLU A 1 100 ? 21.168 27.867 14.923 1.00 46.06 100 GLU A CA 1
ATOM 838 C C . GLU A 1 100 ? 21.229 26.855 13.769 1.00 46.06 100 GLU A C 1
ATOM 840 O O . GLU A 1 100 ? 21.804 25.785 13.915 1.00 46.06 100 GLU A O 1
ATOM 845 N N . ASN A 1 101 ? 20.585 27.161 12.633 1.00 46.50 101 ASN A N 1
ATOM 846 C CA . ASN A 1 101 ? 21.056 26.812 11.269 1.00 46.50 101 ASN A CA 1
ATOM 847 C C . ASN A 1 101 ? 20.051 27.199 10.162 1.00 46.50 101 ASN A C 1
ATOM 849 O O . ASN A 1 101 ? 19.769 26.445 9.235 1.00 46.50 101 ASN A O 1
ATOM 853 N N . ILE A 1 102 ? 19.502 28.415 10.210 1.00 48.03 102 ILE A N 1
ATOM 854 C CA . ILE A 1 102 ? 18.557 28.900 9.181 1.00 48.03 102 ILE A CA 1
ATOM 855 C C . ILE A 1 102 ? 19.256 29.196 7.829 1.00 48.03 102 ILE A C 1
ATOM 857 O O . ILE A 1 102 ? 18.592 29.369 6.808 1.00 48.03 102 ILE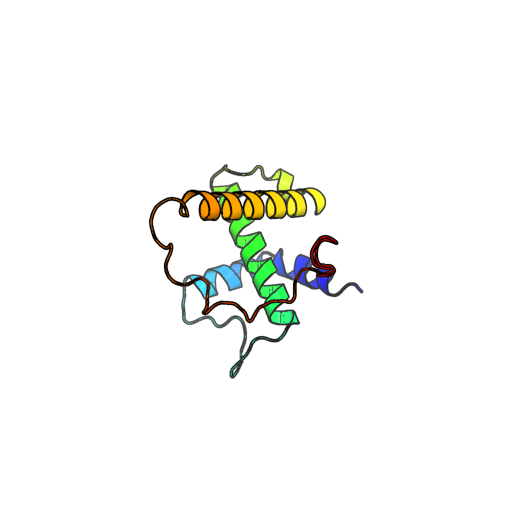 A O 1
ATOM 861 N N . ASN A 1 103 ? 20.594 29.186 7.771 1.00 45.34 103 ASN A N 1
ATOM 862 C CA . ASN A 1 103 ? 21.345 29.564 6.567 1.00 45.34 103 ASN A CA 1
ATOM 863 C C . ASN A 1 103 ? 21.795 28.410 5.651 1.00 45.34 103 ASN A C 1
ATOM 865 O O . ASN A 1 103 ? 22.252 28.705 4.551 1.00 45.34 103 ASN A O 1
ATOM 869 N N . SER A 1 104 ? 21.633 27.129 6.013 1.00 44.59 104 SER A N 1
ATOM 870 C CA . SER A 1 104 ? 22.087 26.006 5.160 1.00 44.59 104 SER A CA 1
ATOM 871 C C . SER A 1 104 ? 20.983 25.284 4.373 1.00 44.59 104 SER A C 1
ATOM 873 O O . SER A 1 104 ? 21.288 24.404 3.575 1.00 44.59 104 SER A O 1
ATOM 875 N N . LEU A 1 105 ? 19.710 25.671 4.522 1.00 44.28 105 LEU A N 1
ATOM 876 C CA . LEU A 1 105 ? 18.573 25.023 3.838 1.00 44.28 105 LEU A CA 1
ATOM 877 C C . LEU A 1 105 ? 17.883 25.904 2.779 1.00 44.28 105 LEU A C 1
ATOM 879 O O . LEU A 1 105 ? 16.814 25.563 2.268 1.00 44.28 105 LEU A O 1
ATOM 883 N N . LYS A 1 106 ? 18.507 27.022 2.382 1.00 45.31 106 LYS A N 1
ATOM 884 C CA . LYS A 1 106 ? 18.076 27.837 1.232 1.00 45.31 106 LYS A CA 1
ATOM 885 C C . LYS A 1 106 ? 18.517 27.212 -0.100 1.00 45.31 106 LYS A C 1
ATOM 887 O O . LYS A 1 106 ? 19.292 27.811 -0.832 1.00 45.31 106 LYS A O 1
ATOM 892 N N . THR A 1 107 ? 17.981 26.046 -0.448 1.00 43.12 107 THR A N 1
ATOM 893 C CA . THR A 1 107 ? 18.088 25.516 -1.826 1.00 43.12 107 THR A CA 1
ATOM 894 C C . THR A 1 107 ? 16.881 24.729 -2.326 1.00 43.12 107 THR A C 1
ATOM 896 O O . THR A 1 107 ? 16.910 24.295 -3.467 1.00 43.12 107 THR A O 1
ATOM 899 N N . ASN A 1 108 ? 15.769 24.639 -1.588 1.00 42.19 108 ASN A N 1
ATOM 900 C CA . ASN A 1 108 ? 14.545 23.991 -2.097 1.00 42.19 108 ASN A CA 1
ATOM 901 C C . ASN A 1 108 ? 13.370 24.974 -2.248 1.00 42.19 108 ASN A C 1
ATOM 903 O O . ASN A 1 108 ? 12.223 24.691 -1.908 1.00 42.19 108 ASN A O 1
ATOM 907 N N . SER A 1 109 ? 13.673 26.152 -2.802 1.00 43.69 109 SER A N 1
ATOM 908 C CA . SER A 1 109 ? 12.704 27.156 -3.259 1.00 43.69 109 SER A CA 1
ATOM 909 C C . SER A 1 109 ? 11.981 26.694 -4.534 1.00 43.69 109 SER A C 1
ATOM 911 O O . SER A 1 109 ? 12.207 27.277 -5.587 1.00 43.69 109 SER A O 1
ATOM 913 N N . TRP A 1 110 ? 11.132 25.661 -4.481 1.00 39.41 110 TRP A N 1
ATOM 914 C CA . TRP A 1 110 ? 10.371 25.229 -5.674 1.00 39.41 110 TRP A CA 1
ATOM 915 C C . TRP A 1 110 ? 8.912 24.783 -5.437 1.00 39.41 110 TRP A C 1
ATOM 917 O O . TRP A 1 110 ? 8.317 24.199 -6.337 1.00 39.41 110 TRP A O 1
ATOM 927 N N . ILE A 1 111 ? 8.273 25.081 -4.291 1.00 45.69 111 ILE A N 1
ATOM 928 C CA . ILE A 1 111 ? 6.860 24.666 -4.050 1.00 45.69 111 ILE A CA 1
ATOM 929 C C . ILE A 1 111 ? 5.909 25.813 -3.649 1.00 45.69 111 ILE A C 1
ATOM 931 O O . ILE A 1 111 ? 4.799 25.572 -3.191 1.00 45.69 111 ILE A O 1
ATOM 935 N N . PHE A 1 112 ? 6.262 27.079 -3.887 1.00 40.09 112 PHE A N 1
ATOM 936 C CA . PHE A 1 112 ? 5.274 28.168 -3.835 1.00 40.09 112 PHE A CA 1
ATOM 937 C C . PHE A 1 112 ? 5.402 29.063 -5.065 1.00 40.09 112 PHE A C 1
ATOM 939 O O . PHE A 1 112 ? 6.439 29.675 -5.300 1.00 40.09 112 PHE A O 1
ATOM 946 N N . LYS A 1 113 ? 4.329 29.113 -5.864 1.00 53.09 113 LYS A N 1
ATOM 947 C CA . LYS A 1 113 ? 4.267 29.812 -7.154 1.00 53.09 113 LYS A CA 1
ATOM 948 C C . LYS A 1 113 ? 4.009 31.319 -7.068 1.00 53.09 113 LYS A C 1
ATOM 950 O O . LYS A 1 113 ? 3.895 31.907 -8.127 1.00 53.09 113 LYS A O 1
ATOM 955 N N . ASN A 1 114 ? 3.953 31.952 -5.891 1.00 46.72 114 ASN A N 1
ATOM 956 C CA . ASN A 1 114 ? 4.009 33.420 -5.769 1.00 46.72 114 ASN A CA 1
ATOM 957 C C . ASN A 1 114 ? 4.444 33.862 -4.353 1.00 46.72 114 ASN A C 1
ATOM 959 O O . ASN A 1 114 ? 3.884 33.355 -3.378 1.00 46.72 114 ASN A O 1
ATOM 963 N N . PRO A 1 115 ? 5.389 34.812 -4.205 1.00 48.28 115 PRO A N 1
ATOM 964 C CA . PRO A 1 115 ? 5.697 35.435 -2.918 1.00 48.28 115 PRO A CA 1
ATOM 965 C C . PRO A 1 115 ? 4.601 36.442 -2.496 1.00 48.28 115 PRO A C 1
ATOM 967 O O . PRO A 1 115 ? 3.946 37.025 -3.363 1.00 48.28 115 PRO A O 1
ATOM 970 N N . PRO A 1 116 ? 4.395 36.688 -1.184 1.00 44.50 116 PRO A N 1
ATOM 971 C CA . PRO A 1 116 ? 3.463 37.709 -0.705 1.00 44.50 116 PRO A CA 1
ATOM 972 C C . PRO A 1 116 ? 3.902 39.112 -1.155 1.00 44.50 116 PRO A C 1
ATOM 974 O O . PRO A 1 116 ? 5.091 39.433 -1.156 1.00 44.50 116 PRO A O 1
ATOM 977 N N . ALA A 1 117 ? 2.932 39.955 -1.519 1.00 55.16 117 ALA A N 1
ATOM 978 C CA . ALA A 1 117 ? 3.098 41.252 -2.189 1.00 55.16 117 ALA A CA 1
ATOM 979 C C . ALA A 1 117 ? 3.790 42.363 -1.361 1.00 55.16 117 ALA A C 1
ATOM 981 O O . ALA A 1 117 ? 3.736 43.535 -1.724 1.00 55.16 117 ALA A O 1
ATOM 982 N N . ASN A 1 118 ? 4.469 42.015 -0.270 1.00 54.78 118 ASN A N 1
ATOM 983 C CA . ASN A 1 118 ? 4.933 42.960 0.746 1.00 54.78 118 ASN A CA 1
ATOM 984 C C . ASN A 1 118 ? 6.452 43.200 0.672 1.00 54.78 118 ASN A C 1
ATOM 986 O O . ASN A 1 118 ? 7.009 43.909 1.501 1.00 54.78 118 ASN A O 1
ATOM 990 N N . LEU A 1 119 ? 7.133 42.611 -0.314 1.00 52.00 119 LEU A N 1
ATOM 991 C CA . LEU A 1 119 ? 8.556 42.817 -0.593 1.00 52.00 119 LEU A CA 1
ATOM 992 C C . LEU A 1 119 ? 8.729 43.500 -1.955 1.00 52.00 119 LEU A C 1
ATOM 994 O O . LEU A 1 119 ? 9.361 42.976 -2.867 1.00 52.00 119 LEU A O 1
ATOM 998 N N . LYS A 1 120 ? 8.158 44.695 -2.102 1.00 39.16 120 LYS A N 1
ATOM 999 C CA . LYS A 1 120 ? 8.707 45.698 -3.016 1.00 39.16 120 LYS A CA 1
ATOM 1000 C C . LYS A 1 120 ? 9.285 46.802 -2.154 1.00 39.16 120 LYS A C 1
ATOM 1002 O O . LYS A 1 120 ? 8.562 47.662 -1.669 1.00 39.16 120 LYS A O 1
ATOM 1007 N N . ALA A 1 121 ? 10.591 46.709 -1.933 1.00 45.97 121 ALA A N 1
ATOM 1008 C CA . ALA A 1 121 ? 11.371 47.800 -1.389 1.00 45.97 121 ALA A CA 1
ATOM 1009 C C . ALA A 1 121 ? 11.222 49.024 -2.304 1.00 45.97 121 ALA A C 1
ATOM 1011 O O . ALA A 1 121 ? 11.526 48.953 -3.500 1.00 45.97 121 ALA A O 1
ATOM 1012 N N . LYS A 1 122 ? 10.760 50.126 -1.726 1.00 37.81 122 LYS A N 1
ATOM 1013 C CA . LYS A 1 122 ? 11.227 51.468 -2.044 1.00 37.81 122 LYS A CA 1
ATOM 1014 C C . LYS A 1 122 ? 11.168 52.301 -0.777 1.00 37.81 122 LYS A C 1
ATOM 1016 O O . LYS A 1 122 ? 10.141 52.188 -0.075 1.00 37.81 122 LYS A O 1
#

Nearest PDB structures (foldseek):
  6ssp-assembly1_A  TM=4.095E-01  e=1.796E+00  Dickeya chrysanthemi
  6ssp-assembly1_B  TM=4.081E-01  e=3.643E+00  Dickeya chrysanthemi

Organism: NCBI:txid1070528

Solvent-accessible surface area (backbone atoms only — not comparable to full-atom values): 7792 Å² total; per-residue (Å²): 132,63,66,67,60,52,39,46,59,52,24,68,31,66,70,49,43,52,52,51,52,45,30,70,76,39,84,82,47,71,94,64,97,62,94,86,71,78,52,74,67,54,51,53,35,52,51,37,35,53,48,43,54,49,50,54,50,37,35,75,70,66,78,40,66,74,71,39,74,78,41,71,68,45,46,51,51,49,52,54,50,53,57,49,53,54,54,52,59,60,63,71,69,70,81,82,82,76,98,77,66,85,80,82,69,83,77,74,92,79,85,74,97,71,80,75,92,81,78,72,90,127